Protein AF-A0A3M1XPE3-F1 (afdb_monomer)

Sequence (66 aa):
MNRFPLFCVLLALLALSGAAPLSPPRLLVRADDMGASHAANFACLRAVNEGIARSIEVMVPGPWYP

Foldseek 3Di:
DDCVVVVVVVVVVVVVPDDDDPDPDDDAAEQEDALADPVSVVVRVCCCVPHDHVYYDHPCVHNNHD

pLDDT: mean 91.08, std 9.81, range [61.5, 98.56]

Mean predicted aligned error: 8.46 Å

Solvent-accessible surface area (backbone atoms only — not comparable to full-atom values): 4069 Å² total; per-residue (Å²): 134,84,61,62,65,61,52,54,51,52,52,52,55,59,68,70,72,69,81,78,80,82,71,77,87,85,84,86,42,67,39,68,55,22,11,63,36,73,67,37,37,52,50,39,53,46,33,43,76,76,47,81,26,78,46,72,45,70,40,72,91,24,90,45,44,126

Structure (mmCIF, N/CA/C/O backbone):
data_AF-A0A3M1XPE3-F1
#
_entry.id   AF-A0A3M1XPE3-F1
#
loop_
_atom_site.group_PDB
_atom_site.id
_atom_site.type_symbol
_atom_site.label_atom_id
_atom_site.label_alt_id
_atom_site.label_comp_id
_atom_site.label_asym_id
_atom_site.label_entity_id
_atom_site.label_seq_id
_atom_site.pdbx_PDB_ins_code
_atom_site.Cartn_x
_atom_site.Cartn_y
_atom_site.Cartn_z
_atom_site.occupancy
_atom_site.B_iso_or_equiv
_atom_site.auth_seq_id
_atom_site.auth_comp_id
_atom_site.auth_asym_id
_atom_site.auth_atom_id
_atom_site.pdbx_PDB_model_num
ATOM 1 N N . MET A 1 1 ? -45.897 -14.606 49.345 1.00 62.22 1 MET A N 1
ATOM 2 C CA . MET A 1 1 ? -44.441 -14.624 49.073 1.00 62.22 1 MET A CA 1
ATOM 3 C C . MET A 1 1 ? -44.115 -13.482 48.124 1.00 62.22 1 MET A C 1
ATOM 5 O O . MET A 1 1 ? -44.623 -13.472 47.007 1.00 62.22 1 MET A O 1
ATOM 9 N N . ASN A 1 2 ? -43.346 -12.493 48.576 1.00 74.62 2 ASN A N 1
ATOM 10 C CA . ASN A 1 2 ? -43.098 -11.257 47.830 1.00 74.62 2 ASN A CA 1
ATOM 11 C C . ASN A 1 2 ? -42.125 -11.540 46.676 1.00 74.62 2 ASN A C 1
ATOM 13 O O . ASN A 1 2 ? -40.982 -11.905 46.923 1.00 74.62 2 ASN A O 1
ATOM 17 N N . ARG A 1 3 ? -42.577 -11.398 45.421 1.00 82.88 3 ARG A N 1
ATOM 18 C CA . ARG A 1 3 ? -41.778 -11.680 44.203 1.00 82.88 3 ARG A CA 1
ATOM 19 C C . ARG A 1 3 ? -40.836 -10.536 43.797 1.00 82.88 3 ARG A C 1
ATOM 21 O O . ARG A 1 3 ? -40.050 -10.683 42.870 1.00 82.88 3 ARG A O 1
ATOM 28 N N . PHE A 1 4 ? -40.897 -9.421 44.521 1.00 85.00 4 PHE A N 1
ATOM 29 C CA . PHE A 1 4 ? -40.087 -8.220 44.320 1.00 85.00 4 PHE A CA 1
ATOM 30 C C . PHE A 1 4 ? -38.563 -8.464 44.208 1.00 85.00 4 PHE A C 1
ATOM 32 O O . PHE A 1 4 ? -37.978 -7.978 43.244 1.00 85.00 4 PHE A O 1
ATOM 39 N N . PRO A 1 5 ? -37.900 -9.261 45.076 1.00 88.81 5 PRO A N 1
ATOM 40 C CA . PRO A 1 5 ? -36.457 -9.483 44.959 1.00 88.81 5 PRO A CA 1
ATOM 41 C C . PRO A 1 5 ? -36.088 -10.278 43.701 1.00 88.81 5 PRO A C 1
ATOM 43 O O . PRO A 1 5 ? -35.048 -10.029 43.103 1.00 88.81 5 PRO A O 1
ATOM 46 N N . LEU A 1 6 ? -36.960 -11.188 43.255 1.00 86.56 6 LEU A N 1
ATOM 47 C CA . LEU A 1 6 ? -36.743 -11.972 42.039 1.00 86.56 6 LEU A CA 1
ATOM 48 C C . LEU A 1 6 ? -36.765 -11.076 40.791 1.00 86.56 6 LEU A C 1
ATOM 50 O O . LEU A 1 6 ? -35.968 -11.262 39.878 1.00 86.56 6 LEU A O 1
ATOM 54 N N . PHE A 1 7 ? -37.647 -10.073 4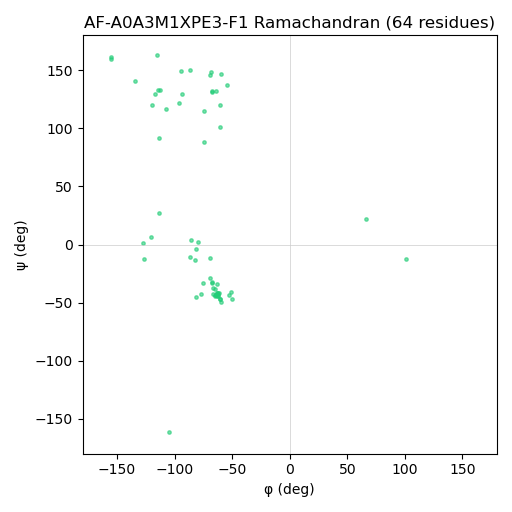0.783 1.00 89.69 7 PHE A N 1
ATOM 55 C CA . PHE A 1 7 ? -37.725 -9.080 39.715 1.00 89.69 7 PHE A CA 1
ATOM 56 C C . PHE A 1 7 ? -36.475 -8.190 39.669 1.00 89.69 7 PHE A C 1
ATOM 58 O O . PHE A 1 7 ? -35.924 -7.973 38.593 1.00 89.69 7 PHE A O 1
ATOM 65 N N . CYS A 1 8 ? -35.971 -7.750 40.828 1.00 90.38 8 CYS A N 1
ATOM 66 C CA . CYS A 1 8 ? -34.719 -6.991 40.914 1.00 90.38 8 CYS A CA 1
ATOM 67 C C . CYS A 1 8 ? -33.509 -7.804 40.429 1.00 90.38 8 CYS A C 1
ATOM 69 O O . CYS A 1 8 ? -32.670 -7.274 39.705 1.00 90.38 8 CYS A O 1
ATOM 71 N N . VAL A 1 9 ? -33.436 -9.090 40.787 1.00 91.50 9 VAL A N 1
ATOM 72 C CA . VAL A 1 9 ? -32.368 -9.992 40.326 1.00 91.50 9 VAL A CA 1
ATOM 73 C C . VAL A 1 9 ? -32.439 -10.193 38.814 1.00 91.50 9 VAL A C 1
ATOM 75 O O . VAL A 1 9 ? -31.419 -10.096 38.139 1.00 91.50 9 VAL A O 1
ATOM 78 N N . LEU A 1 10 ? -33.634 -10.409 38.261 1.00 89.94 10 LEU A N 1
ATOM 79 C CA . LEU A 1 10 ? -33.818 -10.566 36.819 1.00 89.94 10 LEU A CA 1
ATOM 80 C C . LEU A 1 10 ? -33.402 -9.299 36.049 1.00 89.94 10 LEU A C 1
ATOM 82 O O . LEU A 1 10 ? -32.690 -9.395 35.053 1.00 89.94 10 LEU A O 1
ATOM 86 N N . LEU A 1 11 ? -33.785 -8.116 36.540 1.00 86.81 11 LEU A N 1
ATOM 87 C CA . LEU A 1 11 ? -33.377 -6.823 35.977 1.00 86.81 11 LEU A CA 1
ATOM 88 C C . LEU A 1 11 ? -31.862 -6.609 36.026 1.00 86.81 11 LEU A C 1
ATOM 90 O O . LEU A 1 11 ? -31.281 -6.146 35.046 1.00 86.81 11 LEU A O 1
ATOM 94 N N . ALA A 1 12 ? -31.215 -6.974 37.134 1.00 87.06 12 ALA A N 1
ATOM 95 C CA . ALA A 1 12 ? -29.764 -6.889 37.256 1.00 87.06 12 ALA A CA 1
ATOM 96 C C . ALA A 1 12 ? -29.059 -7.820 36.255 1.00 87.06 12 ALA A C 1
ATOM 98 O O . ALA A 1 12 ? -28.104 -7.411 35.600 1.00 87.06 12 ALA A O 1
ATOM 99 N N . LEU A 1 13 ? -29.564 -9.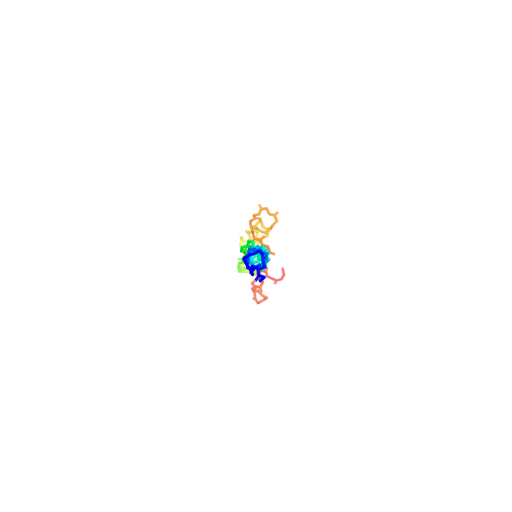044 36.073 1.00 85.75 13 LEU A N 1
ATOM 100 C CA . LEU A 1 13 ? -29.014 -10.003 35.111 1.00 85.75 13 LEU A CA 1
ATOM 101 C C . LEU A 1 13 ? -29.162 -9.527 33.655 1.00 85.75 13 LEU A C 1
ATOM 103 O O . LEU A 1 13 ? -28.229 -9.680 32.870 1.00 85.75 13 LEU A O 1
ATOM 107 N N . LEU A 1 14 ? -30.288 -8.894 33.312 1.00 83.69 14 LEU A N 1
ATOM 108 C CA . LEU A 1 14 ? -30.518 -8.275 31.998 1.00 83.69 14 LEU A CA 1
ATOM 109 C C . LEU A 1 14 ? -29.620 -7.054 31.741 1.00 83.69 14 LEU A C 1
ATOM 111 O O . LEU A 1 14 ? -29.204 -6.824 30.607 1.00 83.69 14 LEU A O 1
ATOM 115 N N . ALA A 1 15 ? -29.285 -6.279 32.775 1.00 81.00 15 ALA A N 1
ATOM 116 C CA . ALA A 1 15 ? -28.360 -5.153 32.644 1.00 81.00 15 ALA A CA 1
ATOM 117 C C . ALA A 1 15 ? -26.910 -5.607 32.380 1.00 81.00 15 ALA A C 1
ATOM 119 O O . ALA A 1 15 ? -26.156 -4.899 31.715 1.00 81.00 15 ALA A O 1
ATOM 120 N N . LEU A 1 16 ? -26.523 -6.795 32.859 1.00 77.06 16 LEU A N 1
ATOM 121 C CA . LEU A 1 16 ? -25.187 -7.362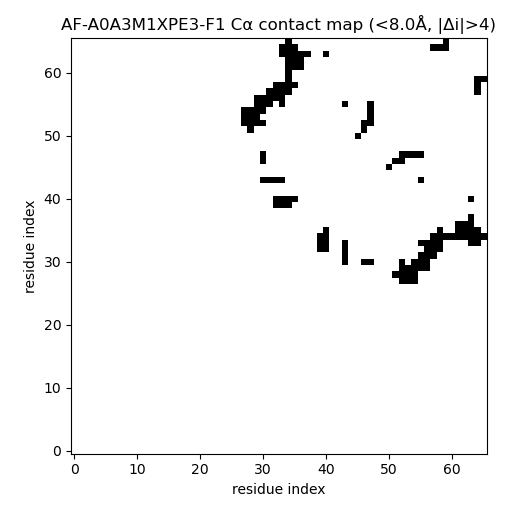 32.640 1.00 77.06 16 LEU A CA 1
ATOM 122 C C . LEU A 1 16 ? -25.028 -8.077 31.284 1.00 77.06 16 LEU A C 1
ATOM 124 O O . LEU A 1 16 ? -23.898 -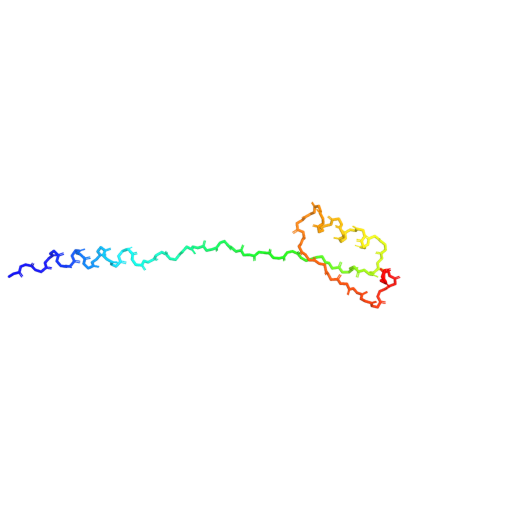8.345 30.879 1.00 77.06 16 LEU A O 1
ATOM 128 N N . SER A 1 17 ? -26.109 -8.378 30.558 1.00 76.25 17 SER A N 1
ATOM 129 C CA . SER A 1 17 ? -26.049 -9.208 29.342 1.00 76.25 17 SER A CA 1
ATOM 130 C C . SER A 1 17 ? -25.723 -8.459 28.035 1.00 76.25 17 SER A C 1
ATOM 132 O O . SER A 1 17 ? -25.765 -9.071 26.972 1.00 76.25 17 SER A O 1
ATOM 134 N N . GLY A 1 18 ? -25.445 -7.147 28.067 1.00 68.69 18 GLY A N 1
ATOM 135 C CA . GLY A 1 18 ? -25.684 -6.281 26.899 1.00 68.69 18 GLY A CA 1
ATOM 136 C C . GLY A 1 18 ? -24.527 -5.512 26.249 1.00 68.69 18 GLY A C 1
ATOM 137 O O . GLY A 1 18 ? -24.815 -4.707 25.369 1.00 68.69 18 GLY A O 1
ATOM 138 N N . ALA A 1 19 ? -23.255 -5.694 26.617 1.00 67.62 19 ALA A N 1
ATOM 139 C CA . ALA A 1 19 ? -22.163 -4.908 26.018 1.00 67.62 19 ALA A CA 1
ATOM 140 C C . ALA A 1 19 ? -21.211 -5.776 25.180 1.00 67.62 19 ALA A C 1
ATOM 142 O O . ALA A 1 19 ? -20.223 -6.303 25.687 1.00 67.62 19 ALA A O 1
ATOM 143 N N . ALA A 1 20 ? -21.483 -5.90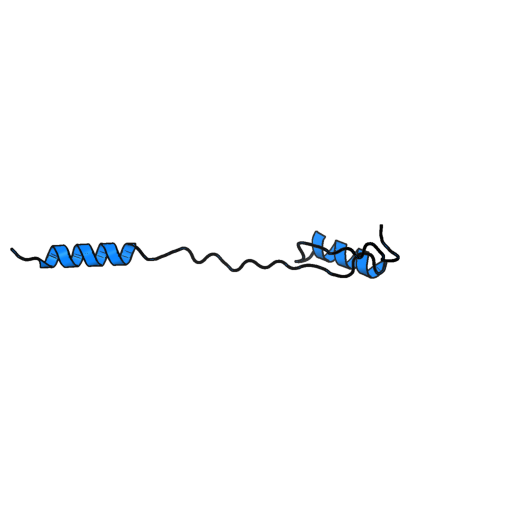7 23.877 1.00 72.25 20 ALA A N 1
ATOM 144 C CA . ALA A 1 20 ? -20.448 -6.341 22.942 1.00 72.25 20 ALA A CA 1
ATOM 145 C C . ALA A 1 20 ? -19.389 -5.225 22.842 1.00 72.25 20 ALA A C 1
ATOM 147 O O . ALA A 1 20 ? -19.768 -4.061 22.676 1.00 72.25 20 ALA A O 1
ATOM 148 N N . PRO A 1 21 ? -18.082 -5.526 22.944 1.00 75.00 21 PRO A N 1
ATOM 149 C CA . PRO A 1 21 ? -17.062 -4.506 22.758 1.00 75.00 21 PRO A CA 1
ATOM 150 C C . PRO A 1 21 ? -17.182 -3.942 21.341 1.00 75.00 21 PRO A C 1
ATOM 152 O O . PRO A 1 21 ? -17.068 -4.676 20.356 1.00 75.00 21 PRO A O 1
ATOM 155 N N . LEU A 1 22 ? -17.425 -2.633 21.237 1.00 78.38 22 LEU A N 1
ATOM 156 C CA . LEU A 1 22 ? -17.362 -1.910 19.972 1.00 78.38 22 LEU A CA 1
ATOM 157 C C . LEU A 1 22 ? -15.934 -2.045 19.439 1.00 78.38 22 LEU A C 1
ATOM 159 O O . LEU A 1 22 ? -15.012 -1.390 19.921 1.00 78.38 22 LEU A O 1
ATOM 163 N N . SER A 1 23 ? -15.740 -2.943 18.476 1.00 86.19 23 SER A N 1
ATOM 164 C CA . SER A 1 23 ? -14.461 -3.042 17.783 1.00 86.19 23 SER A CA 1
ATOM 165 C C . SER A 1 23 ? -14.274 -1.767 16.966 1.00 86.19 23 SER A C 1
ATOM 167 O O . SER A 1 23 ? -15.206 -1.366 16.261 1.00 86.19 23 SER A O 1
ATOM 169 N N . PRO A 1 24 ? -13.108 -1.109 17.044 1.00 89.56 24 PRO A N 1
ATOM 170 C CA . PRO A 1 24 ? -12.867 0.071 16.233 1.00 89.56 24 PRO A CA 1
ATOM 171 C C . PRO A 1 24 ? -12.987 -0.281 14.739 1.00 89.56 24 PRO A C 1
ATOM 173 O O . PRO A 1 24 ? -12.629 -1.399 14.343 1.00 89.56 24 PRO A O 1
ATOM 176 N N . PRO A 1 25 ? -13.467 0.648 13.891 1.00 91.19 25 PRO A N 1
ATOM 177 C CA . PRO A 1 25 ? -13.492 0.444 12.449 1.00 91.19 25 PRO A CA 1
ATOM 178 C C . PRO A 1 25 ? -12.101 0.090 11.918 1.00 91.19 25 PRO A C 1
ATOM 180 O O . PRO A 1 25 ? -11.099 0.697 12.299 1.00 91.19 25 PRO A O 1
ATOM 183 N N . ARG A 1 26 ? -12.034 -0.888 11.013 1.00 94.25 26 ARG A N 1
ATOM 184 C CA . ARG A 1 26 ? -10.793 -1.254 10.323 1.00 94.25 26 ARG A CA 1
ATOM 185 C C . ARG A 1 26 ? -10.711 -0.497 9.000 1.00 94.25 26 ARG A C 1
ATOM 187 O O . ARG A 1 26 ? -11.647 -0.558 8.211 1.00 94.25 26 ARG A O 1
ATOM 194 N N . LEU A 1 27 ? -9.582 0.162 8.746 1.00 95.06 27 LEU A N 1
ATOM 195 C CA . LEU A 1 27 ? -9.297 0.862 7.492 1.00 95.06 27 LEU A CA 1
ATOM 196 C C . LEU A 1 27 ? -8.095 0.219 6.794 1.00 95.06 27 LEU A C 1
ATOM 198 O O . LEU A 1 27 ? -7.041 0.046 7.406 1.00 95.06 27 LEU A O 1
ATOM 202 N N . LEU A 1 28 ? -8.250 -0.101 5.510 1.00 97.06 28 LEU A N 1
ATOM 203 C CA . LEU A 1 28 ? -7.151 -0.475 4.624 1.00 97.06 28 LEU A CA 1
ATOM 204 C C . LEU A 1 28 ? -6.899 0.677 3.653 1.00 97.06 28 LEU A C 1
ATOM 206 O O . LEU A 1 28 ? -7.760 0.997 2.840 1.00 97.06 28 LEU A O 1
ATOM 210 N N . VAL A 1 29 ? -5.710 1.271 3.728 1.00 98.12 29 VAL A N 1
ATOM 211 C CA . VAL A 1 29 ? -5.248 2.246 2.738 1.00 98.12 29 VAL A CA 1
ATOM 212 C C . VAL A 1 29 ? -4.384 1.512 1.714 1.00 98.12 29 VAL A C 1
ATOM 214 O O . VAL A 1 29 ? -3.394 0.867 2.079 1.00 98.12 29 VAL A O 1
ATOM 217 N N . ARG A 1 30 ? -4.785 1.579 0.444 1.00 98.31 30 ARG A N 1
ATOM 218 C CA . ARG A 1 30 ? -4.113 0.944 -0.695 1.00 98.31 30 ARG A CA 1
ATOM 219 C C . ARG A 1 30 ? -3.576 2.018 -1.633 1.00 98.31 30 ARG A C 1
ATOM 221 O O . ARG A 1 30 ? -4.299 2.961 -1.937 1.00 98.31 30 ARG A O 1
ATOM 228 N N . ALA A 1 31 ? -2.323 1.871 -2.050 1.00 98.19 31 ALA A N 1
ATOM 229 C CA . ALA A 1 31 ? -1.745 2.678 -3.119 1.00 98.19 31 ALA A CA 1
ATOM 230 C C . ALA A 1 31 ? -2.038 2.043 -4.488 1.00 98.19 31 ALA A C 1
ATOM 232 O O . ALA A 1 31 ? -2.150 0.816 -4.585 1.00 98.19 31 ALA A O 1
ATOM 233 N N . ASP A 1 32 ? -2.148 2.890 -5.508 1.00 97.44 32 ASP A N 1
ATOM 234 C CA . ASP A 1 32 ? -2.521 2.525 -6.875 1.00 97.44 32 ASP A CA 1
ATOM 235 C C . ASP A 1 32 ? -1.374 2.788 -7.871 1.00 97.44 32 ASP A C 1
ATOM 237 O O . ASP A 1 32 ? -0.445 3.534 -7.552 1.00 97.44 32 ASP A O 1
ATOM 241 N N . ASP A 1 33 ? -1.445 2.194 -9.063 1.00 97.19 33 ASP A N 1
ATOM 242 C CA . ASP A 1 33 ? -0.583 2.469 -10.224 1.00 97.19 33 ASP A CA 1
ATO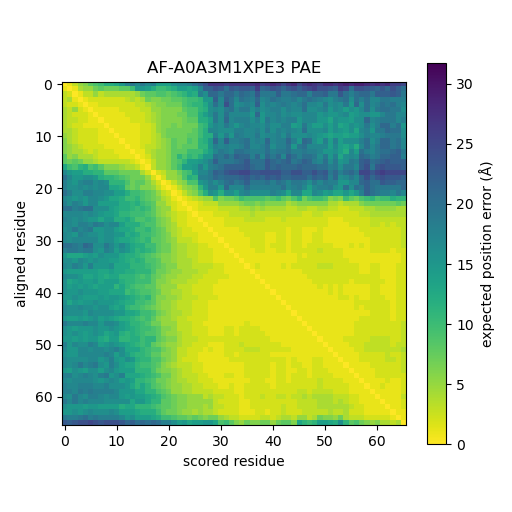M 243 C C . ASP A 1 33 ? 0.913 2.098 -10.097 1.00 97.19 33 ASP A C 1
ATOM 245 O O . ASP A 1 33 ? 1.762 2.605 -10.848 1.00 97.19 33 ASP A O 1
ATOM 249 N N . MET A 1 34 ? 1.294 1.180 -9.200 1.00 97.94 34 MET A N 1
ATOM 250 C CA . MET A 1 34 ? 2.660 0.641 -9.244 1.00 97.94 34 MET A CA 1
ATOM 251 C C . MET A 1 34 ? 2.863 -0.116 -10.564 1.00 97.94 34 MET A C 1
ATOM 253 O O . MET A 1 34 ? 2.038 -0.926 -10.964 1.00 97.94 34 MET A O 1
ATOM 257 N N . GLY A 1 35 ? 3.960 0.149 -11.261 1.00 98.00 35 GLY A N 1
ATOM 258 C CA . GLY A 1 35 ? 4.250 -0.333 -12.612 1.00 98.00 35 GLY A CA 1
ATOM 259 C C . GLY A 1 35 ? 4.008 0.714 -13.705 1.00 98.00 35 GLY A C 1
ATOM 260 O O . GLY A 1 35 ? 4.473 0.528 -14.830 1.00 98.00 35 GLY A O 1
ATOM 261 N N . ALA A 1 36 ? 3.346 1.840 -13.405 1.00 97.94 36 ALA A N 1
ATOM 262 C CA . ALA A 1 36 ? 3.055 2.873 -14.404 1.00 97.94 36 ALA A CA 1
ATOM 263 C C . ALA A 1 36 ? 4.270 3.755 -14.751 1.00 97.94 36 ALA A C 1
ATOM 265 O O . ALA A 1 36 ? 4.505 4.078 -15.916 1.00 97.94 36 ALA A O 1
ATOM 266 N N . SER A 1 37 ? 5.051 4.172 -13.749 1.00 98.25 37 SER A N 1
ATOM 267 C CA . SER A 1 37 ? 6.235 5.026 -13.922 1.00 98.25 37 SER A CA 1
ATOM 268 C C . SER A 1 37 ? 7.240 4.840 -12.783 1.00 98.25 37 SER A C 1
ATOM 270 O O . SER A 1 37 ? 6.863 4.426 -11.688 1.00 98.25 37 SER A O 1
ATOM 272 N N . HIS A 1 38 ? 8.502 5.235 -12.988 1.00 97.62 38 HIS A N 1
ATOM 273 C CA . HIS A 1 38 ? 9.497 5.285 -11.906 1.00 97.62 38 HIS A CA 1
ATOM 274 C C . HIS A 1 38 ? 8.998 6.087 -10.693 1.00 97.62 38 HIS A C 1
ATOM 276 O O . HIS A 1 38 ? 9.153 5.666 -9.548 1.00 97.62 38 HIS A O 1
ATOM 282 N N . ALA A 1 39 ? 8.374 7.243 -10.944 1.00 98.31 39 ALA A N 1
ATOM 283 C CA . ALA A 1 39 ? 7.843 8.103 -9.891 1.00 98.31 39 ALA A CA 1
ATOM 284 C C . ALA A 1 39 ? 6.701 7.423 -9.121 1.00 98.31 39 ALA A C 1
ATOM 286 O O . ALA A 1 39 ? 6.697 7.465 -7.892 1.00 98.31 39 ALA A O 1
ATOM 287 N N . ALA A 1 40 ? 5.781 6.755 -9.827 1.00 98.00 40 ALA A N 1
ATOM 288 C CA . ALA A 1 40 ? 4.695 5.997 -9.209 1.00 98.00 40 ALA A CA 1
ATOM 289 C C . ALA A 1 40 ? 5.233 4.843 -8.349 1.00 98.00 40 ALA A C 1
ATOM 291 O O . ALA A 1 40 ? 4.825 4.704 -7.197 1.00 98.00 40 ALA A O 1
ATOM 292 N N . ASN A 1 41 ? 6.217 4.082 -8.847 1.00 97.94 41 ASN A N 1
ATOM 293 C CA . ASN A 1 41 ? 6.846 2.992 -8.092 1.00 97.94 41 ASN A CA 1
ATOM 294 C C . ASN A 1 41 ? 7.495 3.501 -6.805 1.00 97.94 41 ASN A C 1
ATOM 296 O O . ASN A 1 41 ? 7.249 2.964 -5.723 1.00 97.94 41 ASN A O 1
ATOM 300 N N . PHE A 1 42 ? 8.297 4.562 -6.916 1.00 98.25 42 PHE A N 1
ATOM 301 C CA . PHE A 1 42 ? 8.960 5.163 -5.767 1.00 98.25 42 PHE A CA 1
ATOM 302 C C . PHE A 1 42 ? 7.937 5.671 -4.743 1.00 98.25 42 PHE A C 1
ATOM 304 O O . PHE A 1 42 ? 8.045 5.357 -3.558 1.00 98.25 42 PHE A O 1
ATOM 311 N N . ALA A 1 43 ? 6.907 6.395 -5.188 1.00 98.12 43 ALA A N 1
ATOM 312 C CA . ALA A 1 43 ? 5.865 6.918 -4.311 1.00 98.12 43 ALA A CA 1
ATOM 313 C C . ALA A 1 43 ? 5.066 5.801 -3.616 1.00 98.12 43 ALA A C 1
ATOM 315 O O . ALA A 1 43 ? 4.867 5.875 -2.403 1.00 98.12 43 ALA A O 1
ATOM 316 N N . CYS A 1 44 ? 4.669 4.746 -4.336 1.00 98.25 44 CYS A N 1
ATOM 317 C CA . CYS A 1 44 ? 3.943 3.605 -3.769 1.00 98.25 44 CYS A CA 1
ATOM 318 C C . CYS A 1 44 ? 4.756 2.889 -2.686 1.00 98.25 44 CYS A C 1
ATOM 320 O O . CYS A 1 44 ? 4.251 2.637 -1.588 1.00 98.25 44 CYS A O 1
ATOM 322 N N . LEU A 1 45 ? 6.036 2.615 -2.961 1.00 98.00 45 LEU A N 1
ATOM 323 C CA . LEU A 1 45 ? 6.932 1.980 -1.994 1.00 98.00 45 LEU A CA 1
ATOM 324 C C . 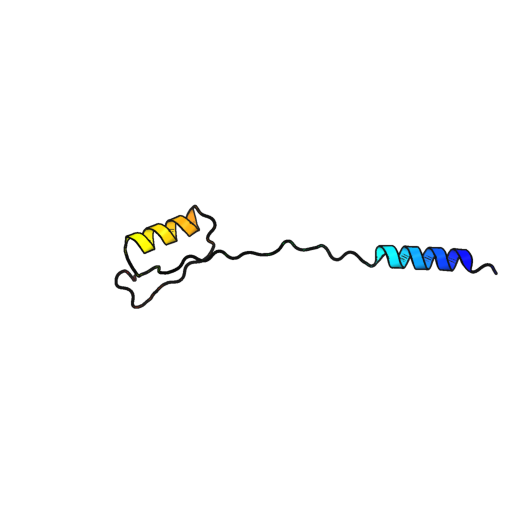LEU A 1 45 ? 7.146 2.859 -0.759 1.00 98.00 45 LEU A C 1
ATOM 326 O O . LEU A 1 45 ? 7.118 2.354 0.363 1.00 98.00 45 LEU A O 1
ATOM 330 N N . ARG A 1 46 ? 7.315 4.173 -0.931 1.00 98.56 46 ARG A N 1
ATOM 331 C CA . ARG A 1 46 ? 7.416 5.116 0.195 1.00 98.56 46 ARG A CA 1
ATOM 332 C C . ARG A 1 46 ? 6.119 5.159 1.006 1.00 98.56 46 ARG A C 1
ATOM 334 O O . ARG A 1 46 ? 6.172 5.103 2.231 1.00 98.56 46 ARG A O 1
ATOM 341 N N . ALA A 1 47 ? 4.961 5.190 0.348 1.00 98.44 47 ALA A N 1
ATOM 342 C CA . ALA A 1 47 ? 3.657 5.242 1.006 1.00 98.44 47 ALA A CA 1
ATOM 343 C C . ALA A 1 47 ? 3.369 4.003 1.869 1.00 98.44 47 ALA A C 1
ATOM 345 O O . ALA A 1 47 ? 2.727 4.135 2.912 1.00 98.44 47 ALA A O 1
ATOM 346 N N . VAL A 1 48 ? 3.847 2.819 1.467 1.00 98.25 48 VAL A N 1
ATOM 347 C CA . VAL A 1 48 ? 3.716 1.592 2.273 1.00 98.25 48 VAL A CA 1
ATOM 348 C C . VAL A 1 48 ? 4.766 1.481 3.366 1.00 98.25 48 VAL A C 1
ATOM 350 O O . VAL A 1 48 ? 4.418 1.137 4.494 1.00 98.25 48 VAL A O 1
ATOM 353 N N . ASN A 1 49 ? 6.032 1.763 3.055 1.00 98.19 49 ASN A N 1
ATOM 354 C CA . ASN A 1 49 ? 7.117 1.569 4.020 1.00 98.19 49 ASN A CA 1
ATOM 355 C C . ASN A 1 49 ? 7.141 2.649 5.106 1.00 98.19 49 ASN A C 1
ATOM 357 O O . ASN A 1 49 ? 7.509 2.372 6.243 1.00 98.19 49 ASN A O 1
ATOM 361 N N . GLU A 1 50 ? 6.747 3.875 4.765 1.00 98.44 50 GLU A N 1
ATOM 362 C CA . GLU A 1 50 ? 6.887 5.040 5.646 1.00 98.44 50 GLU A CA 1
ATOM 363 C C . GLU A 1 50 ? 5.574 5.797 5.861 1.00 98.44 50 GLU A C 1
ATOM 365 O O . GLU A 1 50 ? 5.484 6.650 6.742 1.00 98.44 50 GLU A O 1
ATOM 370 N N . GLY A 1 51 ? 4.546 5.494 5.066 1.00 97.88 51 GLY A N 1
ATOM 371 C CA . GLY A 1 51 ? 3.236 6.124 5.153 1.00 97.88 51 GLY A CA 1
ATOM 372 C C . GLY A 1 51 ? 2.162 5.244 5.797 1.00 97.88 51 GLY A C 1
ATOM 373 O O . GLY A 1 51 ? 2.413 4.263 6.508 1.00 97.88 51 GLY A O 1
ATOM 374 N N . ILE A 1 52 ? 0.911 5.630 5.541 1.00 97.94 52 ILE A N 1
ATOM 375 C CA . ILE A 1 52 ? -0.280 4.963 6.082 1.00 97.94 52 ILE A CA 1
ATOM 376 C C . ILE A 1 52 ? -0.759 3.783 5.226 1.00 97.94 52 ILE A C 1
ATOM 378 O O . ILE A 1 52 ? -1.629 3.034 5.671 1.00 97.94 52 ILE A O 1
ATOM 382 N N . ALA A 1 53 ? -0.225 3.607 4.011 1.00 98.56 53 ALA A N 1
ATOM 383 C CA . ALA A 1 53 ? -0.646 2.521 3.136 1.00 98.56 53 ALA A CA 1
ATOM 384 C C . ALA A 1 53 ? -0.188 1.164 3.691 1.00 98.56 53 ALA A C 1
ATOM 386 O O . ALA A 1 53 ? 0.859 1.041 4.329 1.00 98.56 53 ALA A O 1
ATOM 387 N N . ARG A 1 54 ? -1.002 0.129 3.472 1.00 98.19 54 ARG A N 1
ATOM 388 C CA . ARG A 1 54 ? -0.730 -1.251 3.922 1.00 98.19 54 ARG A CA 1
ATOM 389 C C . ARG A 1 54 ? -0.824 -2.279 2.795 1.00 98.19 54 ARG A C 1
ATOM 391 O O . ARG A 1 54 ? -0.650 -3.466 3.038 1.00 98.19 54 ARG A O 1
ATOM 398 N N . SER A 1 55 ? -1.096 -1.828 1.573 1.00 98.31 55 SER A N 1
ATOM 399 C CA . SER A 1 55 ? -1.082 -2.642 0.355 1.00 98.31 55 SER A CA 1
ATOM 400 C C . SER A 1 55 ? -0.841 -1.757 -0.870 1.00 98.31 55 SER A C 1
ATOM 402 O O . SER A 1 55 ? -1.064 -0.545 -0.808 1.00 98.31 55 SER A O 1
ATOM 404 N N . ILE A 1 56 ? -0.388 -2.365 -1.965 1.00 98.06 56 ILE A N 1
ATOM 405 C CA . ILE A 1 56 ? -0.146 -1.717 -3.260 1.00 98.06 56 ILE A CA 1
ATOM 406 C C . ILE A 1 56 ? -0.744 -2.617 -4.336 1.00 98.06 56 ILE A C 1
ATOM 408 O O . ILE A 1 56 ? -0.638 -3.841 -4.228 1.00 98.06 56 ILE A O 1
ATOM 412 N N . GLU A 1 57 ? -1.361 -2.036 -5.361 1.00 97.81 57 GLU A N 1
ATOM 413 C CA . GLU A 1 57 ? -1.630 -2.764 -6.600 1.00 97.81 57 GLU A CA 1
ATOM 414 C C . GLU A 1 57 ? -0.569 -2.562 -7.651 1.00 97.81 57 GLU A C 1
ATOM 416 O O . GLU A 1 57 ? 0.046 -1.505 -7.723 1.00 97.81 57 GLU A O 1
ATOM 421 N N . VAL A 1 58 ? -0.388 -3.589 -8.473 1.00 97.56 58 VAL A N 1
ATOM 422 C CA . VAL A 1 58 ? 0.625 -3.591 -9.514 1.00 97.56 58 VAL A CA 1
ATOM 423 C C . VAL A 1 58 ? -0.041 -3.759 -10.870 1.00 97.56 58 VAL A C 1
ATOM 425 O O . VAL A 1 58 ? -0.676 -4.779 -11.148 1.00 97.56 58 VAL A O 1
ATOM 428 N N . MET A 1 59 ? 0.166 -2.775 -11.734 1.00 97.88 59 MET A N 1
ATOM 429 C CA . MET A 1 59 ? -0.121 -2.837 -13.155 1.00 97.88 59 MET A CA 1
ATOM 430 C C . MET A 1 59 ? 0.934 -3.705 -13.849 1.00 97.88 59 MET A C 1
ATOM 432 O O . MET A 1 59 ? 1.935 -3.207 -14.358 1.00 97.88 59 MET A O 1
ATOM 436 N N . VAL A 1 60 ? 0.690 -5.015 -13.907 1.00 9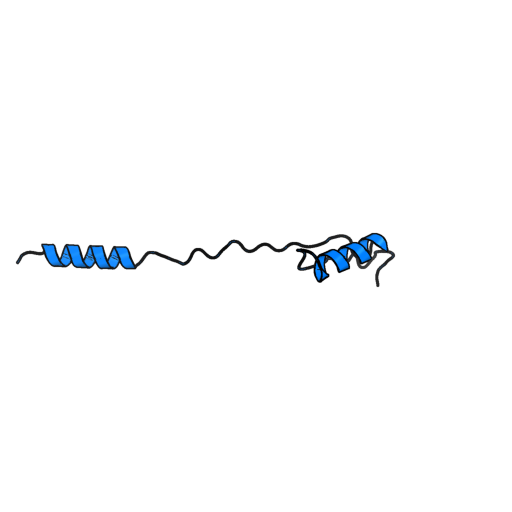7.62 60 VAL A N 1
ATOM 437 C CA . VAL A 1 60 ? 1.557 -5.991 -14.598 1.00 97.62 60 VAL A CA 1
ATOM 438 C C . VAL A 1 60 ? 1.910 -5.617 -16.053 1.00 97.62 60 VAL A C 1
ATOM 440 O O . VAL A 1 60 ? 3.059 -5.807 -16.433 1.00 97.62 60 VAL A O 1
ATOM 443 N N . PRO A 1 61 ? 1.005 -5.081 -16.899 1.00 97.06 61 PRO A N 1
ATOM 444 C CA . PRO A 1 61 ? 1.385 -4.667 -18.255 1.00 97.06 61 PRO A CA 1
ATOM 445 C C . PRO A 1 61 ? 2.093 -3.299 -18.306 1.00 97.06 61 PRO A C 1
ATOM 447 O O . PRO A 1 61 ? 2.368 -2.799 -19.397 1.00 97.06 61 PRO A O 1
ATOM 450 N N . GLY A 1 62 ? 2.326 -2.654 -17.159 1.00 96.62 62 GLY A N 1
ATOM 451 C CA . GLY A 1 62 ? 2.932 -1.331 -17.075 1.00 96.62 62 GLY A CA 1
ATOM 452 C C . GLY A 1 62 ? 4.410 -1.326 -17.495 1.00 96.62 62 GLY A C 1
ATOM 453 O O . GLY A 1 62 ? 5.118 -2.308 -17.284 1.00 96.62 62 GLY A O 1
ATOM 454 N N . PRO A 1 63 ? 4.915 -0.218 -18.070 1.00 97.00 63 PRO A N 1
ATOM 455 C CA . PRO A 1 63 ? 6.283 -0.143 -18.593 1.00 97.00 63 PRO A CA 1
ATOM 456 C C . PRO A 1 63 ? 7.371 -0.178 -17.507 1.00 97.00 63 PRO A C 1
ATOM 458 O O . PRO A 1 63 ? 8.547 -0.315 -17.834 1.00 97.00 63 PRO A O 1
ATOM 461 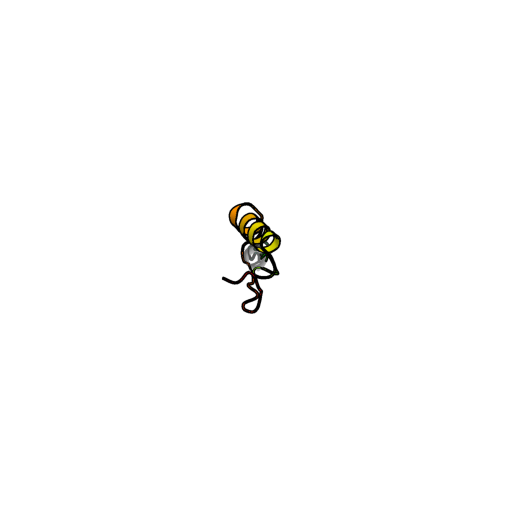N N . TRP A 1 64 ? 6.989 -0.031 -16.236 1.00 96.88 64 TRP A N 1
ATOM 462 C CA . TRP A 1 64 ? 7.868 -0.097 -15.065 1.00 96.88 64 TRP A CA 1
ATOM 463 C C . TRP A 1 64 ? 7.561 -1.310 -14.178 1.00 96.88 64 TRP A C 1
ATOM 465 O O . TRP A 1 64 ? 7.766 -1.255 -12.964 1.00 96.88 64 TRP A O 1
ATOM 475 N N . TYR A 1 65 ? 7.019 -2.370 -14.779 1.00 89.88 65 TYR A N 1
ATOM 476 C CA . TYR A 1 65 ? 6.916 -3.693 -14.180 1.00 89.88 65 TYR A CA 1
ATOM 477 C C . TYR A 1 65 ? 7.828 -4.683 -14.930 1.00 89.88 65 TYR A C 1
ATOM 479 O O . TYR A 1 65 ? 7.731 -4.760 -16.160 1.00 89.88 65 TYR A O 1
ATOM 487 N N . PRO A 1 66 ? 8.643 -5.507 -14.242 1.00 61.50 66 PRO A N 1
ATOM 488 C CA . PRO A 1 66 ? 9.051 -5.424 -12.833 1.00 61.50 66 PRO A CA 1
ATOM 489 C C . PRO A 1 66 ? 10.031 -4.274 -12.541 1.00 61.50 66 PRO A C 1
ATOM 491 O O . PRO A 1 66 ? 10.870 -3.956 -13.414 1.00 61.50 66 PRO A O 1
#

Radius of gyration: 27.11 Å; Cα contacts (8 Å, |Δi|>4): 72; chains: 1; bounding box: 54×23×68 Å

Secondary structure (DSSP, 8-state):
---HHHHHHHHHHHHHT-----PPPP---EEEEETS-HHHHHHHHHHHHTSS--EEEE-TTSTT--